Protein AF-A0A9J5XPL9-F1 (afdb_monomer_lite)

InterPro domains:
  IPR000467 G-patch domain [PF01585] (22-58)
  IPR000467 G-patch domain [PS50174] (22-60)

Secondary structure (DSSP, 8-state):
------------HHHHHHHHHHHHTT--TTS-SSTTS-S-SS--------SSSPTT----HHHHHHHHHHTTS-----SSPPPHHHHS------TTSHHHHHHHHHHHHHHHH-S---------------

Sequence (130 aa):
MCATHAGKVNLPCVLIMVAWEMLKNGFIPGQGLGAKLDGIVESIQLSGQKYTFGLGYEPTLEEISSANLKRKSDIPLPQPIPPLNQSFSKVFAVQGLEEAIEDNLTEGLKNLFIEEAECNMILEECPDHM

Radius of gyration: 27.88 Å; chains: 1; bounding box: 60×69×63 Å

Foldseek 3Di:
DDDDPDPPDPDDPVVVVVVVVCVVVPNDQQFADDPVSPHDNDDDDDDDDPFPDDPPDDDDPVRVVVRVVVVVDPPDQPPPNDPPVVPDDDPPPPPPPPPPVCVVVVVVVVVVPDDDDDPPPPPPPDDDDD

Structure (mmCIF, N/CA/C/O backbone):
data_AF-A0A9J5XPL9-F1
#
_entry.id   AF-A0A9J5XPL9-F1
#
loop_
_atom_site.group_PDB
_atom_site.id
_atom_site.type_symbol
_atom_site.label_atom_id
_atom_site.label_alt_id
_atom_site.label_comp_id
_atom_site.label_asym_id
_atom_site.label_entity_id
_atom_site.label_seq_id
_atom_site.pdbx_PDB_ins_code
_atom_site.Cartn_x
_atom_site.Cartn_y
_atom_site.Cartn_z
_atom_site.occupancy
_atom_site.B_iso_or_equiv
_atom_site.auth_seq_id
_atom_site.auth_comp_id
_atom_site.auth_asym_id
_atom_site.auth_atom_id
_atom_site.pdbx_PDB_model_num
ATOM 1 N N . MET A 1 1 ? 3.869 36.227 -22.461 1.00 37.66 1 MET A N 1
ATOM 2 C CA . MET A 1 1 ? 4.326 34.836 -22.253 1.00 37.66 1 MET A CA 1
ATOM 3 C C . MET A 1 1 ? 4.506 34.653 -20.758 1.00 37.66 1 MET A C 1
ATOM 5 O O . MET A 1 1 ? 5.337 35.350 -20.191 1.00 37.66 1 MET A O 1
ATOM 9 N N . CYS A 1 2 ? 3.692 33.826 -20.106 1.00 36.56 2 CYS A N 1
ATOM 10 C CA . CYS A 1 2 ? 3.761 33.651 -18.655 1.00 36.56 2 CYS A CA 1
ATOM 11 C C . CYS A 1 2 ? 4.654 32.453 -18.334 1.00 36.56 2 CYS A C 1
ATOM 13 O O . CYS A 1 2 ? 4.261 31.315 -18.577 1.00 36.56 2 CYS A O 1
ATOM 15 N N . ALA A 1 3 ? 5.852 32.708 -17.810 1.00 45.56 3 ALA A N 1
ATOM 16 C CA . ALA A 1 3 ? 6.704 31.655 -17.278 1.00 45.56 3 ALA A CA 1
ATOM 17 C C . ALA A 1 3 ? 6.142 31.203 -15.923 1.00 45.56 3 ALA A C 1
ATOM 19 O O . ALA A 1 3 ? 6.233 31.921 -14.928 1.00 45.56 3 ALA A O 1
ATOM 20 N N . THR A 1 4 ? 5.541 30.017 -15.878 1.00 50.34 4 THR A N 1
ATOM 21 C CA . THR A 1 4 ? 5.177 29.370 -14.616 1.00 50.34 4 THR A CA 1
ATOM 22 C C . THR A 1 4 ? 6.450 28.910 -13.916 1.00 50.34 4 THR A C 1
ATOM 24 O O . THR A 1 4 ? 7.082 27.944 -14.345 1.00 50.34 4 THR A O 1
ATOM 27 N N . HIS A 1 5 ? 6.832 29.594 -12.837 1.00 49.03 5 HIS A N 1
ATOM 28 C CA . HIS A 1 5 ? 7.913 29.137 -11.970 1.00 49.03 5 HIS A CA 1
ATOM 29 C C . HIS A 1 5 ? 7.513 27.812 -11.313 1.00 49.03 5 HIS A C 1
ATOM 31 O O . HIS A 1 5 ? 6.732 27.789 -10.363 1.00 49.03 5 HIS A O 1
ATOM 37 N N . ALA A 1 6 ? 8.056 26.706 -11.823 1.00 54.81 6 ALA A N 1
ATOM 38 C CA . ALA A 1 6 ? 7.950 25.409 -11.176 1.00 54.81 6 ALA A CA 1
ATOM 39 C C . ALA A 1 6 ? 8.646 25.486 -9.809 1.00 54.81 6 ALA A C 1
ATOM 41 O O . ALA A 1 6 ? 9.866 25.650 -9.728 1.00 54.81 6 ALA A O 1
ATOM 42 N N . GLY A 1 7 ? 7.863 25.407 -8.731 1.00 56.28 7 GLY A N 1
ATOM 43 C CA . GLY A 1 7 ? 8.397 25.367 -7.375 1.00 56.28 7 GLY A CA 1
ATOM 44 C C . GLY A 1 7 ? 9.332 24.169 -7.211 1.00 56.28 7 GLY A C 1
ATOM 45 O O . GLY A 1 7 ? 9.000 23.058 -7.622 1.00 56.28 7 GLY A O 1
ATOM 46 N N . LYS A 1 8 ? 10.509 24.386 -6.616 1.00 60.72 8 LYS A N 1
ATOM 47 C CA . LYS A 1 8 ? 11.485 23.319 -6.375 1.00 60.72 8 LYS A CA 1
ATOM 48 C C . LYS A 1 8 ? 10.950 22.362 -5.306 1.00 60.72 8 LYS A C 1
ATOM 50 O O . LYS A 1 8 ? 11.109 22.605 -4.111 1.00 60.72 8 LYS A O 1
ATOM 55 N N . VAL A 1 9 ? 10.319 21.275 -5.743 1.00 72.12 9 VAL A N 1
ATOM 56 C CA . VAL A 1 9 ? 9.873 20.190 -4.863 1.00 72.12 9 VAL A CA 1
ATOM 57 C C . VAL A 1 9 ? 11.108 19.446 -4.354 1.00 72.12 9 VAL A C 1
ATOM 59 O O . VAL A 1 9 ? 11.811 18.793 -5.123 1.00 72.12 9 VAL A O 1
ATOM 62 N N . ASN A 1 10 ? 11.388 19.550 -3.055 1.00 79.38 10 ASN A N 1
ATOM 63 C CA . ASN A 1 10 ? 12.452 18.779 -2.415 1.00 79.38 10 ASN A CA 1
ATOM 64 C C . ASN A 1 10 ? 11.958 17.345 -2.186 1.00 79.38 10 ASN A C 1
ATOM 66 O O . ASN A 1 10 ? 11.356 17.041 -1.156 1.00 79.38 10 ASN A O 1
ATOM 70 N N . LEU A 1 11 ? 12.178 16.475 -3.172 1.00 83.19 11 LEU A N 1
ATOM 71 C CA . LEU A 1 11 ? 11.829 15.062 -3.077 1.00 83.19 11 LEU A CA 1
ATOM 72 C C . LEU A 1 11 ? 12.792 14.340 -2.103 1.00 83.19 11 LEU A C 1
ATOM 74 O O . LEU A 1 11 ? 14.005 14.521 -2.227 1.00 83.19 11 LEU A O 1
ATOM 78 N N . PRO A 1 12 ? 12.300 13.520 -1.152 1.00 92.94 12 PRO A N 1
ATOM 79 C CA . PRO A 1 12 ? 13.149 12.712 -0.277 1.00 92.94 12 PRO A CA 1
ATOM 80 C C . PRO A 1 12 ? 14.153 11.847 -1.049 1.00 92.94 12 PRO A C 1
ATOM 82 O O . PRO A 1 12 ? 13.792 11.208 -2.038 1.00 92.94 12 PRO A O 1
ATOM 85 N N . CYS A 1 13 ? 15.394 11.756 -0.555 1.00 91.25 13 CYS A N 1
ATOM 86 C CA . CYS A 1 13 ? 16.482 11.027 -1.222 1.00 91.25 13 CYS A CA 1
ATOM 87 C C . CYS A 1 13 ? 16.123 9.569 -1.554 1.00 91.25 13 CYS A C 1
ATOM 89 O O . CYS A 1 13 ? 16.506 9.072 -2.608 1.00 91.25 13 CYS A O 1
ATOM 91 N N . VAL A 1 14 ? 15.341 8.905 -0.696 1.00 92.31 14 VAL A N 1
ATOM 92 C CA . VAL A 1 14 ? 14.850 7.534 -0.920 1.00 92.31 14 VAL A CA 1
ATOM 93 C C . VAL A 1 14 ? 14.028 7.432 -2.208 1.00 92.31 14 VAL A C 1
ATOM 95 O O . VAL A 1 14 ? 14.271 6.540 -3.014 1.00 92.31 14 VAL A O 1
ATOM 98 N N . LEU A 1 15 ? 13.115 8.375 -2.458 1.00 93.00 15 LEU A N 1
ATOM 99 C CA . LEU A 1 15 ? 12.289 8.371 -3.669 1.00 93.00 15 LEU A CA 1
ATOM 100 C C . LEU A 1 15 ? 13.113 8.690 -4.926 1.00 93.00 15 LEU A C 1
ATOM 102 O O . LEU A 1 15 ? 12.839 8.130 -5.983 1.00 93.00 15 LEU A O 1
ATOM 106 N N . ILE A 1 16 ? 14.153 9.527 -4.809 1.00 93.94 16 ILE A N 1
ATOM 107 C CA . ILE A 1 16 ? 15.104 9.779 -5.907 1.00 93.94 16 ILE A CA 1
ATOM 108 C C . ILE A 1 16 ? 15.868 8.493 -6.257 1.00 93.94 16 ILE A C 1
ATOM 110 O O . ILE A 1 16 ? 15.969 8.155 -7.434 1.00 93.94 16 ILE A O 1
ATOM 114 N N . MET A 1 17 ? 16.369 7.756 -5.258 1.00 96.81 17 MET A N 1
ATOM 115 C CA . MET A 1 17 ? 17.081 6.489 -5.480 1.00 96.81 17 MET A CA 1
ATOM 116 C C . MET A 1 17 ? 16.182 5.429 -6.128 1.00 96.81 17 MET A C 1
ATOM 118 O O . MET A 1 17 ? 16.594 4.806 -7.103 1.00 96.81 17 MET A O 1
ATOM 122 N N . VAL A 1 18 ? 14.945 5.269 -5.642 1.00 95.94 18 VAL A N 1
ATOM 123 C CA . VAL A 1 18 ? 13.966 4.334 -6.225 1.00 95.94 18 VAL A CA 1
ATOM 124 C C . VAL A 1 18 ? 13.650 4.706 -7.676 1.00 95.94 18 VAL A C 1
ATOM 126 O O . VAL A 1 18 ? 13.756 3.855 -8.556 1.00 95.94 18 VAL A O 1
ATOM 129 N N . ALA A 1 19 ? 13.335 5.974 -7.958 1.00 94.38 19 ALA A N 1
ATOM 130 C CA . ALA A 1 19 ? 13.035 6.426 -9.317 1.00 94.38 19 ALA A CA 1
ATOM 131 C C . ALA A 1 19 ? 14.225 6.233 -10.276 1.00 94.38 19 ALA A C 1
ATOM 133 O O . ALA A 1 19 ? 14.042 5.802 -11.414 1.00 94.38 19 ALA A O 1
ATOM 134 N N . TRP A 1 20 ? 15.448 6.507 -9.812 1.00 96.50 20 TRP A N 1
ATOM 135 C CA . TRP A 1 20 ? 16.674 6.299 -10.585 1.00 96.50 20 TRP A CA 1
ATOM 136 C C . TRP A 1 20 ? 16.901 4.822 -10.928 1.00 96.50 20 TRP A C 1
ATOM 138 O O . TRP A 1 20 ? 17.248 4.498 -12.065 1.00 96.50 20 TRP A O 1
ATOM 148 N N . GLU A 1 21 ? 16.662 3.919 -9.975 1.00 97.50 21 GLU A N 1
ATOM 149 C CA . GLU A 1 21 ? 16.813 2.481 -10.199 1.00 97.50 21 GLU A CA 1
ATOM 150 C C . GLU A 1 21 ? 15.719 1.914 -11.113 1.00 97.50 21 GLU A C 1
ATOM 152 O O . GLU A 1 21 ? 16.021 1.118 -12.000 1.00 97.50 21 GLU A O 1
ATOM 157 N N . MET A 1 22 ? 14.476 2.392 -11.004 1.00 95.94 22 MET A N 1
ATOM 158 C CA . MET A 1 22 ? 13.415 2.041 -11.956 1.00 95.94 22 MET A CA 1
ATOM 159 C C . MET A 1 22 ? 13.794 2.443 -13.392 1.00 95.94 22 MET A C 1
ATOM 161 O O . MET A 1 22 ? 13.721 1.615 -14.300 1.00 95.94 22 MET A O 1
ATOM 165 N N . LEU A 1 23 ? 14.250 3.685 -13.601 1.00 95.56 23 LEU A N 1
ATOM 166 C CA . LEU A 1 23 ? 14.627 4.194 -14.929 1.00 95.56 23 LEU A CA 1
ATOM 167 C C . LEU A 1 23 ? 15.796 3.414 -15.553 1.00 95.56 23 LEU A C 1
ATOM 169 O O . LEU A 1 23 ? 15.743 3.080 -16.736 1.00 95.56 23 LEU A O 1
ATOM 173 N N . LYS A 1 24 ? 16.827 3.071 -14.767 1.00 97.44 24 LYS A N 1
ATOM 174 C CA . LYS A 1 24 ? 17.942 2.214 -15.219 1.00 97.44 24 LYS A CA 1
ATOM 175 C C . LYS A 1 24 ? 17.477 0.856 -15.744 1.00 97.44 24 LYS A C 1
ATOM 177 O O . LYS A 1 24 ? 18.036 0.359 -16.716 1.00 97.44 24 LYS A O 1
ATOM 182 N N . ASN A 1 25 ? 16.471 0.267 -15.100 1.00 95.12 25 ASN A N 1
ATOM 183 C CA . ASN A 1 25 ? 15.926 -1.046 -15.444 1.00 95.12 25 ASN A CA 1
ATOM 184 C C . ASN A 1 25 ? 14.825 -0.969 -16.525 1.00 95.12 25 ASN A C 1
ATOM 186 O O . ASN A 1 25 ? 14.068 -1.919 -16.712 1.00 95.12 25 ASN A O 1
ATOM 190 N N . GLY A 1 26 ? 14.742 0.146 -17.262 1.00 93.94 26 GLY A N 1
ATOM 191 C CA . GLY A 1 26 ? 13.858 0.293 -18.420 1.00 93.94 26 GLY A CA 1
ATOM 192 C C . GLY A 1 26 ? 12.414 0.676 -18.092 1.00 93.94 26 GLY A C 1
ATOM 193 O O . GLY A 1 26 ? 11.553 0.553 -18.960 1.00 93.94 26 GLY A O 1
ATOM 194 N N . PHE A 1 27 ? 12.125 1.150 -16.874 1.00 95.06 27 PHE A N 1
ATOM 195 C CA . PHE A 1 27 ? 10.807 1.704 -16.556 1.00 95.06 27 PHE A CA 1
ATOM 196 C C . PHE A 1 27 ? 10.505 2.945 -17.406 1.00 95.06 27 PHE A C 1
ATOM 198 O O . PHE A 1 27 ? 11.323 3.863 -17.490 1.00 95.06 27 PHE A O 1
ATOM 205 N N . ILE A 1 28 ? 9.299 3.003 -17.974 1.00 94.62 28 ILE A N 1
ATOM 206 C CA . ILE A 1 28 ? 8.814 4.144 -18.754 1.00 94.62 28 ILE A CA 1
ATOM 207 C C . ILE A 1 28 ? 7.728 4.868 -17.938 1.00 94.62 28 ILE A C 1
ATOM 209 O O . ILE A 1 28 ? 6.660 4.299 -17.705 1.00 94.62 28 ILE A O 1
ATOM 213 N N . PRO A 1 29 ? 7.962 6.118 -17.490 1.00 93.00 29 PRO A N 1
ATOM 214 C CA . PRO A 1 29 ? 6.974 6.877 -16.729 1.00 93.00 29 PRO A CA 1
ATOM 215 C C . PRO A 1 29 ? 5.639 7.030 -17.469 1.00 93.00 29 PRO A C 1
ATOM 217 O O . PRO A 1 29 ? 5.607 7.381 -18.647 1.00 93.00 29 PRO A O 1
ATOM 220 N N . GLY A 1 30 ? 4.532 6.801 -16.757 1.00 92.44 30 GLY A N 1
ATOM 221 C CA . GLY A 1 30 ? 3.176 6.849 -17.318 1.00 92.44 30 GLY A CA 1
ATOM 222 C C . GLY A 1 30 ? 2.738 5.577 -18.055 1.00 92.44 30 GLY A C 1
ATOM 223 O O . GLY A 1 30 ? 1.661 5.573 -18.645 1.00 92.44 30 GLY A O 1
ATOM 224 N N . GLN A 1 31 ? 3.540 4.508 -18.025 1.00 95.25 31 GLN A N 1
ATOM 225 C CA . GLN A 1 31 ? 3.194 3.196 -18.575 1.00 95.25 31 GLN A CA 1
ATOM 226 C C . GLN A 1 31 ? 3.199 2.110 -17.495 1.00 95.25 31 GLN A C 1
ATOM 228 O O . GLN A 1 31 ? 3.759 2.285 -16.411 1.00 95.25 31 GLN A O 1
ATOM 233 N N . GLY A 1 32 ? 2.538 0.990 -17.792 1.00 95.06 32 GLY A N 1
ATOM 234 C CA . GLY A 1 32 ? 2.482 -0.165 -16.907 1.00 95.06 32 GLY A CA 1
ATOM 235 C C . GLY A 1 32 ? 3.814 -0.905 -16.833 1.00 95.06 32 GLY A C 1
ATOM 236 O O . GLY A 1 32 ? 4.642 -0.834 -17.739 1.00 95.06 32 GLY A O 1
ATOM 237 N N . LEU A 1 33 ? 4.006 -1.672 -15.760 1.00 93.56 33 LEU A N 1
ATOM 238 C CA . LEU A 1 33 ? 5.074 -2.673 -15.696 1.00 93.56 33 LEU A CA 1
ATOM 239 C C . LEU A 1 33 ? 4.726 -3.909 -16.545 1.00 93.56 33 LEU A C 1
ATOM 241 O O . LEU A 1 33 ? 3.572 -4.129 -16.899 1.00 93.56 33 LEU A O 1
ATOM 245 N N . GLY A 1 34 ? 5.726 -4.745 -16.829 1.00 93.31 34 GLY A N 1
ATOM 246 C CA . GLY A 1 34 ? 5.563 -5.987 -17.593 1.00 93.31 34 GLY A CA 1
ATOM 247 C C . GLY A 1 34 ? 6.002 -5.869 -19.054 1.00 93.31 34 GLY A C 1
ATOM 248 O O . GLY A 1 34 ? 6.191 -4.780 -19.589 1.00 93.31 34 GLY A O 1
ATOM 249 N N . ALA A 1 35 ? 6.185 -7.016 -19.714 1.00 93.50 35 ALA A N 1
ATOM 250 C CA . ALA A 1 35 ? 6.802 -7.095 -21.043 1.00 93.50 35 ALA A CA 1
ATOM 251 C C . ALA A 1 35 ? 6.000 -6.409 -22.169 1.00 93.50 35 ALA A C 1
ATOM 253 O O . ALA A 1 35 ? 6.561 -6.122 -23.224 1.00 93.50 35 ALA A O 1
ATOM 254 N N . LYS A 1 36 ? 4.700 -6.159 -21.960 1.00 95.06 36 LYS A N 1
ATOM 255 C CA . LYS A 1 36 ? 3.823 -5.434 -22.894 1.00 95.06 36 LYS A CA 1
ATOM 256 C C . LYS A 1 36 ? 3.391 -4.061 -22.370 1.00 95.06 36 LYS A C 1
ATOM 258 O O . LYS A 1 36 ? 2.564 -3.420 -23.013 1.00 95.06 36 LYS A O 1
ATOM 263 N N . LEU A 1 37 ? 3.955 -3.614 -21.241 1.00 93.56 37 LEU A N 1
ATOM 264 C CA . LEU A 1 37 ? 3.633 -2.343 -20.580 1.00 93.56 37 LEU A CA 1
ATOM 265 C C . LEU A 1 37 ? 2.153 -2.246 -20.142 1.00 93.56 37 LEU A C 1
ATOM 267 O O . LEU A 1 37 ? 1.582 -1.159 -20.058 1.00 93.56 37 LEU A O 1
ATOM 271 N N . ASP A 1 38 ? 1.543 -3.405 -19.877 1.00 95.25 38 ASP A N 1
ATOM 272 C CA . ASP A 1 38 ? 0.120 -3.640 -19.606 1.00 95.25 38 ASP A CA 1
ATOM 273 C C . ASP A 1 38 ? -0.226 -3.763 -18.109 1.00 95.25 38 ASP A C 1
ATOM 275 O O . ASP A 1 38 ? -1.390 -3.943 -17.747 1.00 95.25 38 ASP A O 1
ATOM 279 N N . GLY A 1 39 ? 0.766 -3.630 -17.226 1.00 94.88 39 GLY A N 1
ATOM 280 C CA . GLY A 1 39 ? 0.566 -3.513 -15.784 1.00 94.88 39 GLY A CA 1
ATOM 281 C C . GLY A 1 39 ? -0.158 -2.228 -15.364 1.00 94.88 39 GLY A C 1
ATOM 282 O O . GLY A 1 39 ? -0.355 -1.292 -16.137 1.00 94.88 39 GLY A O 1
ATOM 283 N N . ILE A 1 40 ? -0.548 -2.166 -14.092 1.00 94.69 40 ILE A N 1
ATOM 284 C CA . ILE A 1 40 ? -1.331 -1.046 -13.558 1.00 94.69 40 ILE A CA 1
ATOM 285 C C . ILE A 1 40 ? -0.444 0.207 -13.446 1.00 94.69 40 ILE A C 1
ATOM 287 O O . ILE A 1 40 ? 0.609 0.164 -12.813 1.00 94.69 40 ILE A O 1
ATOM 291 N N . VAL A 1 41 ? -0.868 1.308 -14.078 1.00 94.38 41 VAL A N 1
ATOM 292 C CA . VAL A 1 41 ? -0.119 2.583 -14.134 1.00 94.38 41 VAL A CA 1
ATOM 293 C C . VAL A 1 41 ? -0.232 3.376 -12.829 1.00 94.38 41 VAL A C 1
ATOM 295 O O . VAL A 1 41 ? 0.742 3.969 -12.370 1.00 94.38 41 VAL A O 1
ATOM 298 N N . GLU A 1 42 ? -1.421 3.386 -12.228 1.00 92.00 42 GLU A N 1
ATOM 299 C CA . GLU A 1 42 ? -1.718 4.079 -10.972 1.00 92.00 42 GLU A CA 1
ATOM 300 C C . GLU A 1 42 ? -1.882 3.071 -9.827 1.00 92.00 42 GLU A C 1
ATOM 302 O O . GLU A 1 42 ? -2.210 1.903 -10.042 1.00 92.00 42 GLU A O 1
ATOM 307 N N . SER A 1 43 ? -1.653 3.499 -8.585 1.00 88.75 43 SER A N 1
ATOM 308 C CA . SER A 1 43 ? -1.866 2.625 -7.431 1.00 88.75 43 SER A CA 1
ATOM 309 C C . SER A 1 43 ? -3.352 2.302 -7.251 1.00 88.75 43 SER A C 1
ATOM 311 O O . SER A 1 43 ? -4.221 3.165 -7.376 1.00 88.75 43 SER A O 1
ATOM 313 N N . ILE A 1 44 ? -3.662 1.051 -6.896 1.00 91.38 44 ILE A N 1
ATOM 314 C CA . ILE A 1 44 ? -5.031 0.674 -6.536 1.00 91.38 44 ILE A CA 1
ATOM 315 C C . ILE A 1 44 ? -5.385 1.360 -5.213 1.00 91.38 44 ILE A C 1
ATOM 317 O O . ILE A 1 44 ? -4.843 1.018 -4.159 1.00 91.38 44 ILE A O 1
ATOM 321 N N . GLN A 1 45 ? -6.332 2.298 -5.247 1.00 87.88 45 GLN A N 1
ATOM 322 C CA . GLN A 1 45 ? -6.903 2.855 -4.027 1.00 87.88 45 GLN A CA 1
ATOM 323 C C . GLN A 1 45 ? -7.828 1.821 -3.372 1.00 87.88 45 GLN A C 1
ATOM 325 O O . GLN A 1 45 ? -8.968 1.623 -3.790 1.00 87.88 45 GLN A O 1
ATOM 330 N N . LEU A 1 46 ? -7.349 1.181 -2.306 1.00 83.62 46 LEU A N 1
ATOM 331 C CA . LEU A 1 46 ? -8.181 0.313 -1.478 1.00 83.62 46 LEU A CA 1
ATOM 332 C C . LEU A 1 46 ? -9.191 1.147 -0.678 1.00 83.62 46 LEU A C 1
ATOM 334 O O . LEU A 1 46 ? -8.847 2.161 -0.063 1.00 83.62 46 LEU A O 1
ATOM 338 N N . SER A 1 47 ? -10.445 0.697 -0.637 1.00 80.00 47 SER A N 1
ATOM 339 C CA . SER A 1 47 ? -11.459 1.274 0.244 1.00 80.00 47 SER A CA 1
ATOM 340 C C . SER A 1 47 ? -11.138 0.921 1.697 1.00 80.00 47 SER A C 1
ATOM 342 O O . SER A 1 47 ? -11.411 -0.192 2.147 1.00 80.00 47 SER A O 1
ATOM 344 N N . GLY A 1 48 ? -10.559 1.864 2.441 1.00 71.56 48 GLY A N 1
ATOM 345 C CA . GLY A 1 48 ? -10.275 1.674 3.862 1.00 71.56 48 GLY A CA 1
ATOM 346 C C . GLY A 1 48 ? -11.546 1.344 4.652 1.00 71.56 48 GLY A C 1
ATOM 347 O O . GLY A 1 48 ? -12.549 2.060 4.562 1.00 71.56 48 GLY A O 1
ATOM 348 N N . GLN A 1 49 ? -11.501 0.276 5.450 1.00 72.06 49 GLN A N 1
ATOM 349 C CA . GLN A 1 49 ? -12.608 -0.102 6.321 1.00 72.06 49 GLN A CA 1
ATOM 350 C C . GLN A 1 49 ? -12.775 0.952 7.422 1.00 72.06 49 GLN A C 1
ATOM 352 O O . GLN A 1 49 ? -11.989 1.038 8.364 1.00 72.06 49 GLN A O 1
ATOM 357 N N . LYS A 1 50 ? -13.815 1.784 7.298 1.00 72.19 50 LYS A N 1
ATOM 358 C CA . LYS A 1 50 ? -14.054 2.892 8.232 1.00 72.19 50 LYS A CA 1
ATOM 359 C C . LYS A 1 50 ? -14.368 2.419 9.650 1.00 72.19 50 LYS A C 1
ATOM 361 O O . LYS A 1 50 ? -14.078 3.169 10.569 1.00 72.19 50 LYS A O 1
ATOM 366 N N . TYR A 1 51 ? -14.973 1.250 9.841 1.00 78.25 51 TYR A N 1
ATOM 367 C CA . TYR A 1 51 ? -15.471 0.771 11.136 1.00 78.25 51 TYR A CA 1
ATOM 368 C C . TYR A 1 51 ? -15.235 -0.731 11.276 1.00 78.25 51 TYR A C 1
ATOM 370 O O . TYR A 1 51 ? -15.322 -1.450 10.287 1.00 78.25 51 TYR A O 1
ATOM 378 N N . THR A 1 52 ? -15.064 -1.227 12.500 1.00 83.06 52 THR A N 1
ATOM 379 C CA . THR A 1 52 ? -14.924 -2.665 12.807 1.00 83.06 52 THR A CA 1
ATOM 380 C C . THR A 1 52 ? -16.242 -3.454 12.717 1.00 83.06 52 THR A C 1
ATOM 382 O O . THR A 1 52 ? -16.359 -4.515 13.323 1.00 83.06 52 THR A O 1
ATOM 385 N N . PHE A 1 53 ? -17.258 -2.937 12.018 1.00 86.19 53 PHE A N 1
ATOM 386 C CA . PHE A 1 53 ? -18.484 -3.685 11.733 1.00 86.19 53 PHE A CA 1
ATOM 387 C C . PHE A 1 53 ? -18.207 -4.793 10.708 1.00 86.19 53 PHE A C 1
ATOM 389 O O . PHE A 1 53 ? -17.254 -4.701 9.930 1.00 86.19 53 PHE A O 1
ATOM 396 N N . GLY A 1 54 ? -19.044 -5.832 10.701 1.00 86.81 54 GLY A N 1
ATOM 397 C CA . GLY A 1 54 ? -18.953 -6.911 9.717 1.00 86.81 54 GLY A CA 1
ATOM 398 C C . GLY A 1 54 ? -19.159 -6.407 8.286 1.00 86.81 54 GLY A C 1
ATOM 399 O O . GLY A 1 54 ? -19.892 -5.445 8.049 1.00 86.81 54 GLY A O 1
ATOM 400 N N . LEU A 1 55 ? -18.522 -7.065 7.315 1.00 85.81 55 LEU A N 1
ATOM 401 C CA . LEU A 1 55 ? -18.738 -6.766 5.899 1.00 85.81 55 LEU A CA 1
ATOM 402 C C . LEU A 1 55 ? -20.209 -7.011 5.531 1.00 85.81 55 LEU A C 1
ATOM 404 O O . LEU A 1 55 ? -20.776 -8.040 5.885 1.00 85.81 55 LEU A O 1
ATOM 408 N N . GLY A 1 56 ? -20.823 -6.053 4.835 1.00 86.75 56 GLY A N 1
ATOM 409 C CA . GLY A 1 56 ? -22.247 -6.096 4.487 1.00 86.75 56 GLY A CA 1
ATOM 410 C C . GLY A 1 56 ? -23.210 -5.698 5.614 1.00 86.75 56 GLY A C 1
ATOM 411 O O . GLY A 1 56 ? -24.408 -5.623 5.359 1.00 86.75 56 GLY A O 1
ATOM 412 N N . TYR A 1 57 ? -22.728 -5.402 6.827 1.00 90.81 57 TYR A N 1
ATOM 413 C CA . TYR A 1 57 ? -23.561 -4.789 7.862 1.00 90.81 57 TYR A CA 1
ATOM 414 C C . TYR A 1 57 ? -23.800 -3.309 7.542 1.00 90.81 57 TYR A C 1
ATOM 416 O O . TYR A 1 57 ? -22.849 -2.573 7.266 1.00 90.81 57 TYR A O 1
ATOM 424 N N . GLU A 1 58 ? -25.054 -2.867 7.611 1.00 92.00 58 GLU A N 1
ATOM 425 C CA . GLU A 1 58 ? -25.435 -1.457 7.519 1.00 92.00 58 GLU A CA 1
ATOM 426 C C . GLU A 1 58 ? -25.641 -0.906 8.942 1.00 92.00 58 GLU A C 1
ATOM 428 O O . GLU A 1 58 ? -26.693 -1.138 9.539 1.00 92.00 58 GLU A O 1
ATOM 433 N N . PRO A 1 59 ? -24.636 -0.232 9.536 1.00 89.56 59 PRO A N 1
ATOM 434 C CA . PRO A 1 59 ? -24.728 0.237 10.910 1.00 89.56 59 PRO A CA 1
ATOM 435 C C . PRO A 1 59 ? -25.672 1.432 11.037 1.00 89.56 59 PRO A C 1
ATOM 437 O O . PRO A 1 59 ? -25.665 2.361 10.224 1.00 89.56 59 PRO A O 1
ATOM 440 N N . THR A 1 60 ? -26.419 1.451 12.132 1.00 94.31 60 THR A N 1
ATOM 441 C CA . THR A 1 60 ? -27.266 2.577 12.528 1.00 94.31 60 THR A CA 1
ATOM 442 C C . THR A 1 60 ? -26.441 3.834 12.837 1.00 94.31 60 THR A C 1
ATOM 444 O O . THR A 1 60 ? -25.246 3.783 13.150 1.00 94.31 60 THR A O 1
ATOM 447 N N . LEU A 1 61 ? -27.091 5.004 12.809 1.00 93.00 61 LEU A N 1
ATOM 448 C CA . LEU A 1 61 ? -26.451 6.277 13.170 1.00 93.00 61 LEU A CA 1
ATOM 449 C C . LEU A 1 61 ? -25.902 6.273 14.610 1.00 93.00 61 LEU A C 1
ATOM 451 O O . LEU A 1 61 ? -24.848 6.860 14.867 1.00 93.00 61 LEU A O 1
ATOM 455 N N . GLU A 1 62 ? -26.575 5.582 15.533 1.00 93.12 62 GLU A N 1
ATOM 456 C CA . GLU A 1 62 ? -26.135 5.427 16.923 1.00 93.12 62 GLU A CA 1
ATOM 457 C C . GLU A 1 62 ? -24.841 4.607 17.007 1.00 93.12 62 GLU A C 1
ATOM 459 O O . GLU A 1 62 ? -23.854 5.062 17.598 1.00 93.12 62 GLU A O 1
ATOM 464 N N . GLU A 1 63 ? -24.785 3.457 16.331 1.00 90.88 63 GLU A N 1
ATOM 465 C CA . GLU A 1 63 ? -23.586 2.617 16.255 1.00 90.88 63 GLU A CA 1
ATOM 466 C C . GLU A 1 63 ? -22.405 3.370 15.630 1.00 90.88 63 GLU A C 1
ATOM 468 O O . GLU A 1 63 ? -21.312 3.377 16.208 1.00 90.88 63 GLU A O 1
ATOM 473 N N . ILE A 1 64 ? -22.628 4.078 14.514 1.00 90.56 64 ILE A N 1
ATOM 474 C CA . ILE A 1 64 ? -21.629 4.950 13.875 1.00 90.56 64 ILE A CA 1
ATOM 475 C C . ILE A 1 64 ? -21.105 5.997 14.869 1.00 90.56 64 ILE A C 1
ATOM 477 O O . ILE A 1 64 ? -19.890 6.208 14.959 1.00 90.56 64 ILE A O 1
ATOM 481 N N . SER A 1 65 ? -21.993 6.643 15.632 1.00 88.31 65 SER A N 1
ATOM 482 C CA . SER A 1 65 ? -21.609 7.655 16.623 1.00 88.31 65 SER A CA 1
ATOM 483 C C . SER A 1 65 ? -20.723 7.058 17.727 1.00 88.31 65 SER A C 1
ATOM 485 O O . SER A 1 65 ? -19.656 7.603 18.026 1.00 88.31 65 SER A O 1
ATOM 487 N N . SER A 1 66 ? -21.083 5.877 18.239 1.00 86.69 66 SER A N 1
ATOM 488 C CA . SER A 1 66 ? -20.331 5.177 19.285 1.00 86.69 66 SER A CA 1
ATOM 489 C C . SER A 1 66 ? -18.950 4.712 18.798 1.00 86.69 66 SER A C 1
ATOM 491 O O . SER A 1 66 ? -17.947 4.878 19.497 1.00 86.69 66 SER A O 1
ATOM 493 N N . ALA A 1 67 ? -18.860 4.207 17.564 1.00 85.50 67 ALA A N 1
ATOM 494 C CA . ALA A 1 67 ? -17.613 3.753 16.955 1.00 85.50 67 ALA A CA 1
ATOM 495 C C . ALA A 1 67 ? -16.680 4.917 16.569 1.00 85.50 67 ALA A C 1
ATOM 497 O O . ALA A 1 67 ? -15.460 4.744 16.493 1.00 85.50 67 ALA A O 1
ATOM 498 N N . ASN A 1 68 ? -17.231 6.112 16.337 1.00 83.44 68 ASN A N 1
ATOM 499 C CA . ASN A 1 68 ? -16.450 7.338 16.171 1.00 83.44 68 ASN A CA 1
ATOM 500 C C . ASN A 1 68 ? -15.898 7.855 17.510 1.00 83.44 68 ASN A C 1
ATOM 502 O O . ASN A 1 68 ? -14.768 8.337 17.535 1.00 83.44 68 ASN A O 1
ATOM 506 N N . LEU A 1 69 ? -16.646 7.737 18.615 1.00 81.25 69 LEU A N 1
ATOM 507 C CA . LEU A 1 69 ? -16.151 8.092 19.953 1.00 81.25 69 LEU A CA 1
ATOM 508 C C . LEU A 1 69 ? -14.977 7.194 20.367 1.00 81.25 69 LEU A C 1
ATOM 510 O O . LEU A 1 69 ? -13.912 7.709 20.701 1.00 81.25 69 LEU A O 1
ATOM 514 N N . LYS A 1 70 ? -15.126 5.868 20.229 1.00 72.19 70 LYS A N 1
ATOM 515 C CA . LYS A 1 70 ? -14.078 4.878 20.556 1.00 72.19 70 LYS A CA 1
ATOM 516 C C . LYS A 1 70 ? -12.761 5.068 19.790 1.00 72.19 70 LYS A C 1
ATOM 518 O O . LYS A 1 70 ? -11.725 4.641 20.278 1.00 72.19 70 LYS A O 1
ATOM 523 N N . ARG A 1 71 ? -12.790 5.694 18.606 1.00 69.75 71 ARG A N 1
ATOM 524 C CA . ARG A 1 71 ? -11.590 6.010 17.803 1.00 69.75 71 ARG A CA 1
ATOM 525 C C . ARG A 1 71 ? -10.976 7.382 18.071 1.00 69.75 71 ARG A C 1
ATOM 527 O O . ARG A 1 71 ? -9.901 7.656 17.554 1.00 69.75 71 ARG A O 1
ATOM 534 N N . LYS A 1 72 ? -11.659 8.256 18.815 1.00 61.12 72 LYS A N 1
ATOM 535 C CA . LYS A 1 72 ? -11.127 9.568 19.225 1.00 61.12 72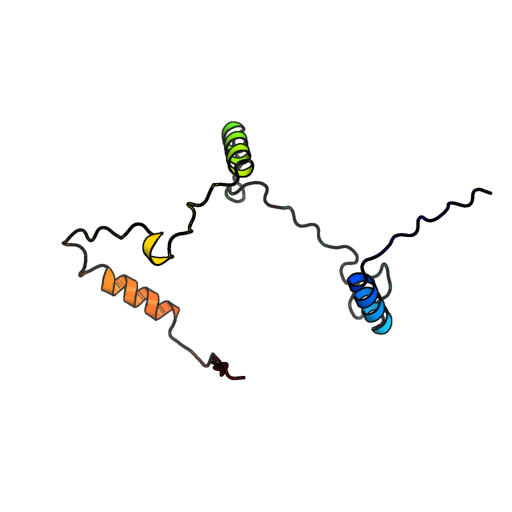 LYS A CA 1
ATOM 536 C C . LYS A 1 72 ? -10.461 9.529 20.595 1.00 61.12 72 LYS A C 1
ATOM 538 O O . LYS A 1 72 ? -9.659 10.403 20.895 1.00 61.12 72 LYS A O 1
ATOM 543 N N . SER A 1 73 ? -10.806 8.544 21.417 1.00 60.66 73 SER A N 1
ATOM 544 C CA . SER A 1 73 ? -10.027 8.179 22.591 1.00 60.66 73 SER A CA 1
ATOM 545 C C . SER A 1 73 ? -8.875 7.274 22.170 1.00 60.66 73 SER A C 1
ATOM 547 O O . SER A 1 73 ? -9.123 6.135 21.768 1.00 60.66 73 SER A O 1
ATOM 549 N N . ASP A 1 74 ? -7.636 7.729 22.351 1.00 62.78 74 ASP A N 1
ATOM 550 C CA . ASP A 1 74 ? -6.550 6.793 22.632 1.00 62.78 74 ASP A CA 1
ATOM 551 C C . ASP A 1 74 ? -6.992 5.983 23.855 1.00 62.78 74 ASP A C 1
ATOM 553 O O . ASP A 1 74 ? -7.198 6.550 24.930 1.00 62.78 74 ASP A O 1
ATOM 557 N N . ILE A 1 75 ? -7.245 4.683 23.684 1.00 67.69 75 ILE A N 1
ATOM 558 C CA . ILE A 1 75 ? -7.624 3.818 24.805 1.00 67.69 75 ILE A CA 1
ATOM 559 C C . ILE A 1 75 ? -6.386 3.743 25.703 1.00 67.69 75 ILE A C 1
ATOM 561 O O . ILE A 1 75 ? -5.380 3.180 25.261 1.00 67.69 75 ILE A O 1
ATOM 565 N N . PRO A 1 76 ? -6.403 4.311 26.926 1.00 68.69 76 PRO A N 1
ATOM 566 C CA . PRO A 1 76 ? -5.202 4.364 27.739 1.00 68.69 76 PRO A CA 1
ATOM 567 C C . PRO A 1 76 ? -4.902 2.946 28.207 1.00 68.69 76 PRO A C 1
ATOM 569 O O . PRO A 1 76 ? -5.613 2.401 29.054 1.00 68.69 76 PRO A O 1
ATOM 572 N N . LEU A 1 77 ? -3.866 2.330 27.640 1.00 67.88 77 LEU A N 1
ATOM 573 C CA . LEU A 1 77 ? -3.348 1.084 28.184 1.00 67.88 77 LEU A CA 1
ATOM 574 C C . LEU A 1 77 ? -2.840 1.359 29.607 1.00 67.88 77 LEU A C 1
ATOM 576 O O . LEU A 1 77 ? -2.196 2.393 29.823 1.00 67.88 77 LEU A O 1
ATOM 580 N N . PRO A 1 78 ? -3.100 0.465 30.578 1.00 73.75 78 PRO A N 1
ATOM 581 C CA . PRO A 1 78 ? -2.467 0.566 31.884 1.00 73.75 78 PRO A CA 1
ATOM 582 C C . PRO A 1 78 ? -0.944 0.591 31.704 1.00 73.75 78 PRO A C 1
ATOM 584 O O . PRO A 1 78 ? -0.386 -0.172 30.917 1.00 73.75 78 PRO A O 1
ATOM 587 N N . GLN A 1 79 ? -0.291 1.513 32.408 1.00 79.50 79 GLN A N 1
ATOM 588 C CA . GLN A 1 79 ? 1.156 1.722 32.384 1.00 79.50 79 GLN A CA 1
ATOM 589 C C . GLN A 1 79 ? 1.728 1.287 33.747 1.00 79.50 79 GLN A C 1
ATOM 591 O O . GLN A 1 79 ? 1.267 1.810 34.766 1.00 79.50 79 GLN A O 1
ATOM 596 N N . PRO A 1 80 ? 2.716 0.374 33.804 1.00 86.62 80 PRO A N 1
ATOM 597 C CA . PRO A 1 80 ? 3.298 -0.365 32.680 1.00 86.62 80 PRO A CA 1
ATOM 598 C C . PRO A 1 80 ? 2.306 -1.367 32.068 1.00 86.62 80 PRO A C 1
ATOM 600 O O . PRO A 1 80 ? 1.430 -1.879 32.764 1.00 86.62 80 PRO A O 1
ATOM 603 N N . ILE A 1 81 ? 2.480 -1.671 30.777 1.00 81.12 81 ILE A N 1
ATOM 604 C CA . ILE A 1 81 ? 1.707 -2.724 30.103 1.00 81.12 81 ILE A CA 1
ATOM 605 C C . ILE A 1 81 ? 2.027 -4.053 30.810 1.00 81.12 81 ILE A C 1
ATOM 607 O O . ILE A 1 81 ? 3.204 -4.422 30.874 1.00 81.12 81 ILE A O 1
ATOM 611 N N . PRO A 1 82 ? 1.030 -4.764 31.369 1.00 81.44 82 PRO A N 1
ATOM 612 C CA . PRO A 1 82 ? 1.287 -5.996 32.099 1.00 81.44 82 PRO A CA 1
ATOM 613 C C . PRO A 1 82 ? 1.824 -7.094 31.164 1.00 81.44 82 PRO A C 1
ATOM 615 O O . PRO A 1 82 ? 1.443 -7.146 29.991 1.00 81.44 82 PRO A O 1
ATOM 618 N N . PRO A 1 83 ? 2.671 -8.011 31.667 1.00 81.56 83 PRO A N 1
ATOM 619 C CA . PRO A 1 83 ? 3.076 -9.204 30.933 1.00 81.56 83 PRO A CA 1
ATOM 620 C C . PRO A 1 83 ? 1.880 -9.961 30.337 1.00 81.56 83 PRO A C 1
ATOM 622 O O . PRO A 1 83 ? 0.790 -10.003 30.914 1.00 81.56 83 PRO A O 1
ATOM 625 N N . LEU A 1 84 ? 2.081 -10.590 29.177 1.00 78.75 84 LEU A N 1
ATOM 626 C CA . LEU A 1 84 ? 1.003 -11.233 28.417 1.00 78.75 84 LEU A CA 1
ATOM 627 C C . LEU A 1 84 ? 0.248 -12.295 29.242 1.00 78.75 84 LEU A C 1
ATOM 629 O O . LEU A 1 84 ? -0.980 -12.335 29.230 1.00 78.75 84 LEU A O 1
ATOM 633 N N . ASN A 1 85 ? 0.969 -13.085 30.043 1.00 80.50 85 ASN A N 1
ATOM 634 C CA . ASN A 1 85 ? 0.400 -14.091 30.951 1.00 80.50 85 ASN A CA 1
ATOM 635 C C . ASN A 1 85 ? -0.392 -13.508 32.142 1.00 80.50 85 ASN A C 1
ATOM 637 O O . ASN A 1 85 ? -1.0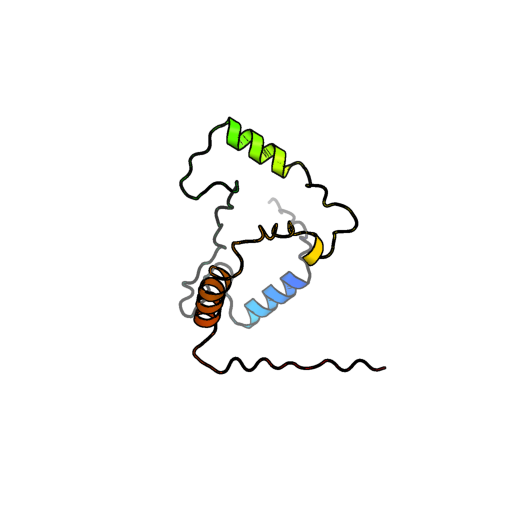66 -14.260 32.840 1.00 80.50 85 ASN A O 1
ATOM 641 N N . GLN A 1 86 ? -0.320 -12.195 32.378 1.00 77.50 86 GLN A N 1
ATOM 642 C CA . GLN A 1 86 ? -1.098 -11.464 33.389 1.00 77.50 86 GLN A CA 1
ATOM 643 C C . GLN A 1 86 ? -2.250 -10.649 32.774 1.00 77.50 86 GLN A C 1
ATOM 645 O O . GLN A 1 86 ? -3.101 -10.150 33.506 1.00 77.50 86 GLN A O 1
ATOM 650 N N . SER A 1 87 ? -2.284 -10.507 31.444 1.00 78.12 87 SER A N 1
ATOM 651 C CA . SER A 1 87 ? -3.300 -9.724 30.726 1.00 78.12 87 SER A CA 1
ATOM 652 C C . SER A 1 87 ? -4.582 -10.512 30.447 1.00 78.12 87 SER A C 1
ATOM 654 O O . SER A 1 87 ? -5.661 -9.930 30.350 1.00 78.12 87 SER A O 1
ATOM 656 N N . PHE A 1 88 ? -4.481 -11.836 30.315 1.00 76.31 88 PHE A N 1
ATOM 657 C CA . PHE A 1 88 ? -5.643 -12.698 30.126 1.00 76.31 88 PHE A CA 1
ATOM 658 C C . PHE A 1 88 ? -6.351 -12.974 31.452 1.00 76.31 88 PHE A C 1
ATOM 660 O O . PHE A 1 88 ? -5.717 -13.222 32.478 1.00 76.31 88 PHE A O 1
ATOM 667 N N . SER A 1 89 ? -7.685 -12.997 31.421 1.00 65.31 89 SER A N 1
ATOM 668 C CA . SER A 1 89 ? -8.477 -13.518 32.531 1.00 65.31 89 SER A CA 1
ATOM 669 C C . SER A 1 89 ? -8.067 -14.965 32.786 1.00 65.31 89 SER A C 1
ATOM 671 O O . SER A 1 89 ? -8.288 -15.827 31.936 1.00 65.31 89 SER A O 1
ATOM 673 N N . LYS A 1 90 ? -7.463 -15.232 33.950 1.00 66.25 90 LYS A N 1
ATOM 674 C CA . LYS A 1 90 ? -7.145 -16.594 34.379 1.00 66.25 90 LYS A CA 1
ATOM 675 C C . LYS A 1 90 ? -8.432 -17.410 34.314 1.00 66.25 90 LYS A C 1
ATOM 677 O O . LYS A 1 90 ? -9.400 -17.060 34.991 1.00 66.25 90 LYS A O 1
ATOM 682 N N . VAL A 1 91 ? -8.445 -18.452 33.481 1.00 60.47 91 VAL A N 1
ATOM 683 C CA . VAL A 1 91 ? -9.595 -19.351 33.356 1.00 60.47 91 VAL A CA 1
ATOM 684 C C . VAL A 1 91 ? -9.927 -19.838 34.760 1.00 60.47 91 VAL A C 1
ATOM 686 O O . VAL A 1 91 ? -9.068 -20.394 35.449 1.00 60.47 91 VAL A O 1
ATOM 689 N N . PHE A 1 92 ? -11.148 -19.563 35.218 1.00 49.09 92 PHE A N 1
ATOM 690 C CA . PHE A 1 92 ? -11.635 -20.146 36.457 1.00 49.09 92 PHE A CA 1
ATOM 691 C C . PHE A 1 92 ? -11.743 -21.646 36.212 1.00 49.09 92 PHE A C 1
ATOM 693 O O . PHE A 1 92 ? -12.667 -22.095 35.537 1.00 49.09 92 PHE A O 1
ATOM 700 N N . ALA A 1 93 ? -10.784 -22.402 36.749 1.00 48.97 93 ALA A N 1
ATOM 701 C CA . ALA A 1 93 ? -10.877 -23.845 36.864 1.00 48.97 93 ALA A CA 1
ATOM 702 C C . ALA A 1 93 ? -12.073 -24.156 37.772 1.00 48.97 93 ALA A C 1
ATOM 704 O O . ALA A 1 93 ? -11.974 -24.171 39.002 1.00 48.97 93 ALA A O 1
ATOM 705 N N . VAL A 1 94 ? -13.242 -24.319 37.152 1.00 46.09 94 VAL A N 1
ATOM 706 C CA . VAL A 1 94 ? -14.415 -24.894 37.797 1.00 46.09 94 VAL 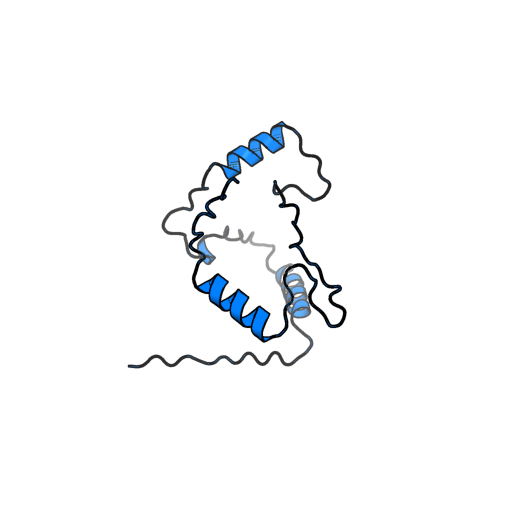A CA 1
ATOM 707 C C . VAL A 1 94 ? -14.061 -26.354 38.036 1.00 46.09 94 VAL A C 1
ATOM 709 O O . VAL A 1 94 ? -14.127 -27.171 37.118 1.00 46.09 94 VAL A O 1
ATOM 712 N N . GLN A 1 95 ? -13.629 -26.650 39.264 1.00 47.75 95 GLN A N 1
ATOM 713 C CA . GLN A 1 95 ? -13.284 -27.997 39.710 1.00 47.75 95 GLN A CA 1
ATOM 714 C C . GLN A 1 95 ? -14.424 -28.961 39.360 1.00 47.75 95 GLN A C 1
ATOM 716 O O . GLN A 1 95 ? -15.499 -28.903 39.958 1.00 47.75 95 GLN A O 1
ATOM 721 N N . GLY A 1 96 ? -14.181 -29.811 38.357 1.00 51.19 96 GLY A N 1
ATOM 722 C CA . GLY A 1 96 ? -15.171 -30.740 37.806 1.00 51.19 96 GLY A CA 1
ATOM 723 C C . GLY A 1 96 ? -15.286 -30.791 36.276 1.00 51.19 96 GLY A C 1
ATOM 724 O O . GLY A 1 96 ? -16.051 -31.621 35.795 1.00 51.19 96 GLY A O 1
ATOM 725 N N . LEU A 1 97 ? -14.565 -29.957 35.509 1.00 50.28 97 LEU A N 1
ATOM 726 C CA . LEU A 1 97 ? -14.599 -29.987 34.029 1.00 50.28 97 LEU A CA 1
ATOM 727 C C . LEU A 1 97 ? -13.251 -30.331 33.353 1.00 50.28 97 LEU A C 1
ATOM 729 O O . LEU A 1 97 ? -13.208 -30.482 32.134 1.00 50.28 97 LEU A O 1
ATOM 733 N N . GLU A 1 98 ? -12.173 -30.481 34.131 1.00 50.94 98 GLU A N 1
ATOM 734 C CA . GLU A 1 98 ? -10.793 -30.684 33.646 1.00 50.94 98 GLU A CA 1
ATOM 735 C C . GLU A 1 98 ? -10.658 -31.874 32.667 1.00 50.94 98 GLU A C 1
ATOM 737 O O . GLU A 1 98 ? -10.109 -31.735 31.579 1.00 50.94 98 GLU A O 1
ATOM 742 N N . GLU A 1 99 ? -11.217 -33.036 33.020 1.00 52.19 99 GLU A N 1
ATOM 743 C CA . GLU A 1 99 ? -10.785 -34.340 32.481 1.00 52.19 99 GLU A CA 1
ATOM 744 C C . GLU A 1 99 ? -11.370 -34.716 31.101 1.00 52.19 99 GLU A C 1
ATOM 746 O O . GLU A 1 99 ? -10.952 -35.704 30.513 1.00 52.19 99 GLU A O 1
ATOM 751 N N . ALA A 1 100 ? -12.338 -33.961 30.561 1.00 51.59 100 ALA A N 1
ATOM 752 C CA . ALA A 1 100 ? -13.029 -34.317 29.305 1.00 51.59 100 ALA A CA 1
ATOM 753 C C . ALA A 1 100 ? -12.863 -33.301 28.157 1.00 51.59 100 ALA A C 1
ATOM 755 O O . ALA A 1 100 ? -13.088 -33.634 26.987 1.00 51.59 100 ALA A O 1
ATOM 756 N N . ILE A 1 101 ? -12.498 -32.053 28.474 1.00 54.84 101 ILE A N 1
ATOM 757 C CA . ILE A 1 101 ? -12.303 -30.991 27.473 1.00 54.84 101 ILE A CA 1
ATOM 758 C C . ILE A 1 101 ? -10.842 -30.920 27.021 1.00 54.84 101 ILE A C 1
ATOM 760 O O . ILE A 1 101 ? -10.591 -30.657 25.843 1.00 54.84 101 ILE A O 1
ATOM 764 N N . GLU A 1 102 ? -9.891 -31.178 27.925 1.00 58.19 102 GLU A N 1
ATOM 765 C CA . GLU A 1 102 ? -8.461 -31.062 27.629 1.00 58.19 102 GLU A CA 1
ATOM 766 C C . GLU A 1 102 ? -8.022 -32.036 26.527 1.00 58.19 102 GLU A C 1
ATOM 768 O O . GLU A 1 102 ? -7.360 -31.605 25.582 1.00 58.19 102 GLU A O 1
ATOM 773 N N . ASP A 1 103 ? -8.488 -33.290 26.561 1.00 58.03 103 ASP A N 1
ATOM 774 C CA . ASP A 1 103 ? -8.181 -34.302 25.541 1.00 58.03 103 ASP A CA 1
ATOM 775 C C . ASP A 1 103 ? -8.631 -33.866 24.140 1.00 58.03 103 ASP A C 1
ATOM 777 O O . ASP A 1 103 ? -7.817 -33.783 23.224 1.00 58.03 103 ASP A O 1
ATOM 781 N N . ASN A 1 104 ? -9.908 -33.505 23.965 1.00 62.16 104 ASN A N 1
ATOM 782 C CA . ASN A 1 104 ? -10.459 -33.122 22.657 1.00 62.16 104 ASN A CA 1
ATOM 783 C C . ASN A 1 104 ? -9.841 -31.825 22.104 1.00 62.16 104 ASN A C 1
ATOM 785 O O . ASN A 1 104 ? -9.624 -31.708 20.895 1.00 62.16 104 ASN A O 1
ATOM 789 N N . LEU A 1 105 ? -9.545 -30.848 22.970 1.00 71.56 105 LEU A N 1
ATOM 790 C CA . LEU A 1 105 ? -8.880 -29.606 22.564 1.00 71.56 105 LEU A CA 1
ATOM 791 C C . LEU A 1 105 ? -7.421 -29.865 22.158 1.00 71.56 105 LEU A C 1
ATOM 793 O O . LEU A 1 105 ? -6.951 -29.327 21.155 1.00 71.56 105 LEU A O 1
ATOM 797 N N . THR A 1 106 ? -6.721 -30.704 22.919 1.00 68.56 106 THR A N 1
ATOM 798 C CA . THR A 1 106 ? -5.320 -31.070 22.675 1.00 68.56 106 THR A CA 1
ATOM 799 C C . THR A 1 106 ? -5.170 -31.921 21.416 1.00 68.56 106 THR A C 1
ATOM 801 O O . THR A 1 106 ? -4.253 -31.687 20.631 1.00 68.56 106 THR A O 1
ATOM 804 N N . GLU A 1 107 ? -6.085 -32.859 21.179 1.00 68.31 107 GLU A N 1
ATOM 805 C CA . GLU A 1 107 ? -6.173 -33.643 19.943 1.00 68.31 107 GLU A CA 1
ATOM 806 C C . GLU A 1 107 ? -6.410 -32.724 18.731 1.00 68.31 107 GLU A C 1
ATOM 808 O O . GLU A 1 107 ? -5.672 -32.771 17.745 1.00 68.31 107 GLU A O 1
ATOM 813 N N . GLY A 1 108 ? -7.382 -31.807 18.833 1.00 70.19 108 GLY A N 1
ATOM 814 C CA . GLY A 1 108 ? -7.692 -30.836 17.781 1.00 70.19 108 GLY A CA 1
ATOM 815 C C . GLY A 1 108 ? -6.540 -29.876 17.463 1.00 70.19 108 GLY A C 1
ATOM 816 O O . GLY A 1 108 ? -6.340 -29.528 16.301 1.00 70.19 108 GLY A O 1
ATOM 817 N N . LEU A 1 109 ? -5.750 -29.484 18.469 1.00 72.00 109 LEU A N 1
ATOM 818 C CA . LEU A 1 109 ? -4.539 -28.680 18.281 1.00 72.00 109 LEU A CA 1
ATOM 819 C C . LEU A 1 109 ? -3.390 -29.484 17.663 1.00 72.00 109 LEU A C 1
ATOM 821 O O . LEU A 1 109 ? -2.730 -28.971 16.764 1.00 72.00 109 LEU A O 1
ATOM 825 N N . LYS A 1 110 ? -3.157 -30.737 18.077 1.00 67.06 110 LYS A N 1
ATOM 826 C CA . LYS A 1 110 ? -2.142 -31.606 17.448 1.00 67.06 110 LYS A CA 1
ATOM 827 C C . LYS A 1 110 ? -2.425 -31.793 15.956 1.00 67.06 110 LYS A C 1
ATOM 829 O O . LYS A 1 110 ? -1.529 -31.600 15.141 1.00 67.06 110 LYS A O 1
ATOM 834 N N . ASN A 1 111 ? -3.683 -32.042 15.599 1.00 67.50 111 ASN A N 1
ATOM 835 C CA . ASN A 1 111 ? -4.121 -32.224 14.211 1.00 67.50 111 ASN A CA 1
ATOM 836 C C . ASN A 1 111 ? -4.060 -30.939 13.357 1.00 67.50 111 ASN A C 1
ATOM 838 O O . ASN A 1 111 ? -4.251 -31.003 12.146 1.00 67.50 111 ASN A O 1
ATOM 842 N N . LEU A 1 112 ? -3.795 -29.771 13.958 1.00 68.12 112 LEU A N 1
ATOM 843 C CA . LEU A 1 112 ? -3.521 -28.524 13.234 1.00 68.12 112 LEU A CA 1
ATOM 844 C C . LEU A 1 112 ? -2.035 -28.382 12.840 1.00 68.12 112 LEU A C 1
ATOM 846 O O . LEU A 1 112 ? -1.716 -27.564 11.978 1.00 68.12 112 LEU A O 1
ATOM 850 N N . PHE A 1 113 ? -1.131 -29.149 13.466 1.00 62.72 113 PHE A N 1
ATOM 851 C CA . PHE A 1 113 ? 0.327 -28.971 13.368 1.00 62.72 113 PHE A CA 1
ATOM 852 C C . PHE A 1 113 ? 1.119 -30.233 12.967 1.00 62.72 113 PHE A C 1
ATOM 854 O O . PHE A 1 113 ? 2.346 -30.178 12.893 1.00 62.72 113 PHE A O 1
ATOM 861 N N . ILE A 1 114 ? 0.450 -31.354 12.697 1.00 58.34 114 ILE A N 1
ATOM 862 C CA . ILE A 1 114 ? 1.032 -32.628 12.237 1.00 58.34 114 ILE A CA 1
ATOM 863 C C . ILE A 1 114 ? 0.053 -33.161 11.168 1.00 58.34 114 ILE A C 1
ATOM 865 O O . ILE A 1 114 ? -1.144 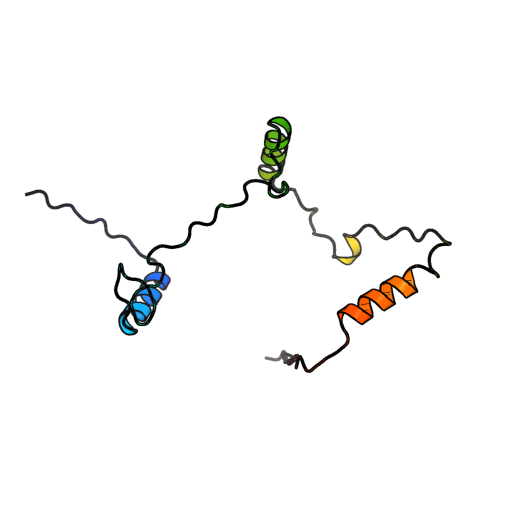-33.169 11.440 1.00 58.34 114 ILE A O 1
ATOM 869 N N . GLU A 1 115 ? 0.393 -33.551 9.935 1.00 51.62 115 GLU A N 1
ATOM 870 C CA . GLU A 1 115 ? 1.639 -33.880 9.199 1.00 51.62 115 GLU A CA 1
ATOM 871 C C . GLU A 1 115 ? 1.687 -33.022 7.898 1.00 51.62 115 GLU A C 1
ATOM 873 O O . GLU A 1 115 ? 0.646 -32.530 7.473 1.00 51.62 115 GLU A O 1
ATOM 878 N N . GLU A 1 116 ? 2.750 -32.775 7.124 1.00 51.00 116 GLU A N 1
ATOM 879 C CA . GLU A 1 116 ? 4.219 -32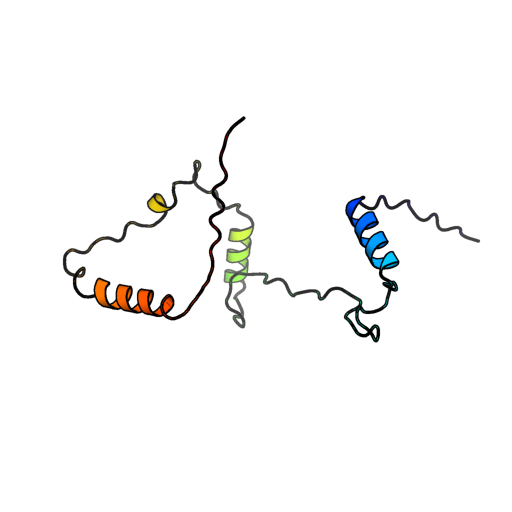.949 7.143 1.00 51.00 116 GLU A CA 1
ATOM 880 C C . GLU A 1 116 ? 4.768 -31.937 6.080 1.00 51.00 116 GLU A C 1
ATOM 882 O O . GLU A 1 116 ? 4.000 -31.484 5.230 1.00 51.00 116 GLU A O 1
ATOM 887 N N . ALA A 1 117 ? 6.031 -31.499 5.989 1.00 47.78 117 ALA A N 1
ATOM 888 C CA . ALA A 1 117 ? 7.260 -31.703 6.763 1.00 47.78 117 ALA A CA 1
ATOM 889 C C . ALA A 1 117 ? 8.200 -30.471 6.574 1.00 47.78 117 ALA A C 1
ATOM 891 O O . ALA A 1 117 ? 7.831 -29.485 5.940 1.00 47.78 117 ALA A O 1
ATOM 892 N N . GLU A 1 118 ? 9.432 -30.543 7.092 1.00 48.47 118 GLU A N 1
ATOM 893 C CA . GLU A 1 118 ? 10.605 -29.713 6.723 1.00 48.47 118 GLU A CA 1
ATOM 894 C C . GLU A 1 118 ? 10.442 -28.176 6.619 1.00 48.47 118 GLU A C 1
ATOM 896 O O . GLU A 1 118 ? 10.998 -27.519 5.735 1.00 48.47 118 GLU A O 1
ATOM 901 N N . CYS A 1 119 ? 9.839 -27.543 7.629 1.00 43.56 119 CYS A N 1
ATOM 902 C CA . CYS A 1 119 ? 10.252 -26.180 7.974 1.00 43.56 119 CYS A CA 1
ATOM 903 C C . CYS A 1 119 ? 11.592 -26.220 8.727 1.00 43.56 119 CYS A C 1
ATOM 905 O O . CYS A 1 119 ? 11.618 -26.269 9.957 1.00 43.56 119 CYS A O 1
ATOM 907 N N . ASN A 1 120 ? 12.706 -26.156 7.987 1.00 46.25 120 ASN A N 1
ATOM 908 C CA . ASN A 1 120 ? 14.032 -25.866 8.544 1.00 46.25 120 ASN A CA 1
ATOM 909 C C . ASN A 1 120 ? 14.039 -24.460 9.168 1.00 46.25 120 ASN A C 1
ATOM 911 O O . ASN A 1 120 ? 14.442 -23.482 8.534 1.00 46.25 120 ASN A O 1
ATOM 915 N N . MET A 1 121 ? 13.593 -24.346 10.422 1.00 45.41 121 MET A N 1
ATOM 916 C CA . MET A 1 121 ? 13.850 -23.158 11.226 1.00 45.41 121 MET A CA 1
ATOM 917 C C . MET A 1 121 ? 15.336 -23.127 11.559 1.00 45.41 121 MET A C 1
ATOM 919 O O . MET A 1 121 ? 15.795 -23.780 12.495 1.00 45.41 121 MET A O 1
ATOM 923 N N . ILE A 1 122 ? 16.084 -22.354 10.771 1.00 47.16 122 ILE A N 1
ATOM 924 C CA . ILE A 1 122 ? 17.440 -21.947 11.114 1.00 47.16 122 ILE A CA 1
ATOM 925 C C . ILE A 1 122 ? 17.325 -21.063 12.360 1.00 47.16 122 ILE A C 1
ATOM 927 O O . ILE A 1 122 ? 17.095 -19.857 12.271 1.00 47.16 122 ILE A O 1
ATOM 931 N N . LEU A 1 123 ? 17.455 -21.681 13.533 1.00 51.34 123 LEU A N 1
ATOM 932 C CA . LEU A 1 123 ? 17.784 -20.978 14.763 1.00 51.34 123 LEU A CA 1
ATOM 933 C C . LEU A 1 123 ? 19.259 -20.583 14.669 1.00 51.34 123 LEU A C 1
ATOM 935 O O . LEU A 1 123 ? 20.127 -21.255 15.221 1.00 51.34 123 LEU A O 1
ATOM 939 N N . GLU A 1 124 ? 19.545 -19.517 13.917 1.00 47.62 124 GLU A N 1
ATOM 940 C CA . GLU A 1 124 ? 20.850 -18.867 13.995 1.00 47.62 124 GLU A CA 1
ATOM 941 C C . GLU A 1 124 ? 20.899 -18.114 15.328 1.00 47.62 124 GLU A C 1
ATOM 943 O O . GLU A 1 124 ? 20.426 -16.989 15.485 1.00 47.62 124 GLU A O 1
ATOM 948 N N . GLU A 1 125 ? 21.384 -18.840 16.328 1.00 44.22 125 GLU A N 1
ATOM 949 C CA . GLU A 1 125 ? 21.702 -18.366 17.662 1.00 44.22 125 GLU A CA 1
ATOM 950 C C . GLU A 1 125 ? 22.743 -17.245 17.538 1.00 44.22 125 GLU A C 1
ATOM 952 O O . GLU A 1 125 ? 23.908 -17.515 17.262 1.00 44.22 125 GLU A O 1
ATOM 957 N N . CYS A 1 126 ? 22.331 -15.982 17.696 1.00 47.12 126 CYS A N 1
ATOM 958 C CA . CYS A 1 126 ? 23.267 -14.860 17.755 1.00 47.12 126 CYS A CA 1
ATOM 959 C C . CYS A 1 126 ? 24.173 -15.025 18.984 1.00 47.12 126 CYS A C 1
ATOM 961 O O . CYS A 1 126 ? 23.668 -14.904 20.105 1.00 47.12 126 CYS A O 1
ATOM 963 N N . PRO A 1 127 ? 25.495 -15.225 18.828 1.00 49.34 127 PRO A N 1
ATOM 964 C CA . PRO A 1 127 ? 26.394 -15.110 19.953 1.00 49.34 127 PRO A CA 1
ATOM 965 C C . PRO A 1 127 ? 26.628 -13.620 20.216 1.00 49.34 127 PRO A C 1
ATOM 967 O O . PRO A 1 127 ? 27.266 -12.924 19.424 1.00 49.34 127 PRO A O 1
ATOM 970 N N . ASP A 1 128 ? 26.149 -13.126 21.355 1.00 52.88 128 ASP A N 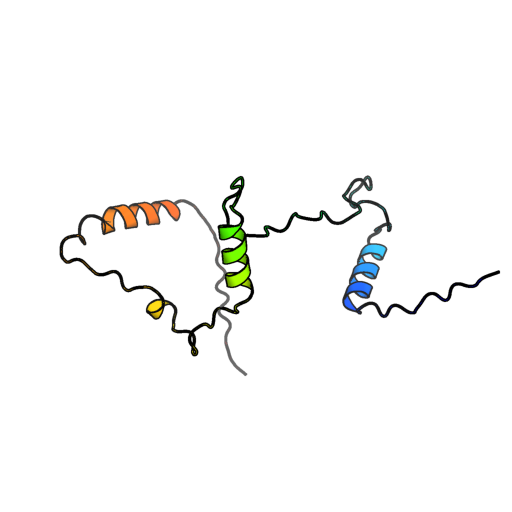1
ATOM 971 C CA . ASP A 1 128 ? 26.792 -11.971 21.976 1.00 52.88 128 ASP A CA 1
ATOM 972 C C . ASP A 1 128 ? 28.283 -12.300 22.158 1.00 52.88 128 ASP A C 1
ATOM 974 O O . ASP A 1 128 ? 28.585 -13.356 22.708 1.00 52.88 128 ASP A O 1
ATOM 978 N N . HIS A 1 129 ? 29.196 -11.408 21.745 1.00 50.22 129 HIS A N 1
ATOM 979 C CA . HIS A 1 129 ? 30.368 -10.962 22.527 1.00 50.22 129 HIS A CA 1
ATOM 980 C C . HIS A 1 129 ? 31.300 -10.005 21.745 1.00 50.22 129 HIS A C 1
ATOM 982 O O . HIS A 1 129 ? 31.847 -10.374 20.712 1.00 50.22 129 HIS A O 1
ATOM 988 N N . MET A 1 130 ? 31.543 -8.840 22.375 1.00 44.72 130 MET A N 1
ATOM 989 C CA . MET A 1 130 ? 32.596 -7.817 22.156 1.00 44.72 130 MET A CA 1
ATOM 990 C C . MET A 1 130 ? 32.687 -7.085 20.807 1.00 44.72 130 MET A C 1
ATOM 992 O O . MET A 1 130 ? 33.350 -7.589 19.878 1.00 44.72 130 MET A O 1
#

pLDDT: mean 73.77, std 18.11, range [36.56, 97.5]

Organism: Solanum commersonii (NCBI:txid4109)